Protein AF-A0A453QMY5-F1 (afdb_monomer_lite)

Sequence (105 aa):
MPFRVLLHRDGASMFLLLNGGDVLAGRSLSLVCMGPRPTGNAEVKYKMEVKKRNDPGALVLWSSGAAPFVRRLKDFQARGFLFVPSSYWDSSDSVSVTVHLTDGW

pLDDT: mean 88.46, std 9.14, range [44.66, 97.38]

Foldseek 3Di:
DDWDWDQDPVNWWIKIFDWAPPDPQFTWTAIATADDDDDDPDFWKKKKWKAQPPDPPDDIFIDIDTHYHDNDPVVDDDPDTGTGGNVSQDPVRDIDMDMDTDPDD

Structure (mmCIF, N/CA/C/O backbone):
data_AF-A0A453QMY5-F1
#
_entry.id   AF-A0A453QMY5-F1
#
loop_
_atom_site.group_PDB
_atom_site.id
_atom_site.type_symbol
_atom_site.label_atom_id
_atom_site.label_alt_id
_atom_site.label_comp_id
_atom_site.label_asym_id
_atom_site.label_entity_id
_atom_site.label_seq_id
_atom_site.pdbx_PDB_ins_code
_atom_site.Cartn_x
_atom_site.Cartn_y
_atom_site.Cartn_z
_atom_site.occupancy
_atom_site.B_iso_or_equiv
_atom_site.auth_seq_id
_atom_site.auth_comp_id
_atom_site.auth_asym_id
_atom_site.auth_atom_id
_atom_site.pdbx_PDB_model_num
ATOM 1 N N . MET A 1 1 ? -0.892 -13.614 1.309 1.00 73.69 1 MET A N 1
ATOM 2 C CA . MET A 1 1 ? -0.682 -12.163 1.136 1.00 73.69 1 MET A CA 1
ATOM 3 C C . MET A 1 1 ? 0.448 -11.719 2.053 1.00 73.69 1 MET A C 1
ATOM 5 O O . MET A 1 1 ? 0.234 -11.712 3.262 1.00 73.69 1 MET A O 1
ATOM 9 N N . PRO A 1 2 ? 1.647 -11.420 1.528 1.00 89.31 2 PRO A N 1
ATOM 10 C CA . PRO A 1 2 ? 2.670 -10.734 2.310 1.00 89.31 2 PRO A CA 1
ATOM 11 C C . PRO A 1 2 ? 2.162 -9.360 2.766 1.00 89.31 2 PRO A C 1
ATOM 13 O O . PRO A 1 2 ? 1.406 -8.693 2.058 1.00 89.31 2 PRO A O 1
ATOM 16 N N . PHE A 1 3 ? 2.576 -8.937 3.955 1.00 93.12 3 PHE A N 1
ATOM 17 C CA . PHE A 1 3 ? 2.255 -7.619 4.488 1.00 93.12 3 PHE A CA 1
ATOM 18 C C . PHE A 1 3 ? 3.442 -7.047 5.262 1.00 93.12 3 PHE A C 1
ATOM 20 O O . PHE A 1 3 ? 4.311 -7.783 5.731 1.00 93.12 3 PHE A O 1
ATOM 27 N N . ARG A 1 4 ? 3.471 -5.722 5.404 1.00 95.06 4 ARG A N 1
ATOM 28 C CA . ARG A 1 4 ? 4.381 -5.014 6.309 1.00 95.06 4 ARG A CA 1
ATOM 29 C C . ARG A 1 4 ? 3.573 -4.308 7.386 1.00 95.06 4 ARG A C 1
ATOM 31 O O . ARG A 1 4 ? 2.544 -3.708 7.088 1.00 95.06 4 ARG A O 1
ATOM 38 N N . VAL A 1 5 ? 4.052 -4.378 8.622 1.00 94.38 5 VAL A N 1
ATOM 39 C CA . VAL A 1 5 ? 3.498 -3.606 9.736 1.00 94.38 5 VAL A CA 1
ATOM 40 C C . VAL A 1 5 ? 4.117 -2.214 9.702 1.00 94.38 5 VAL A C 1
ATOM 42 O O . VAL A 1 5 ? 5.339 -2.082 9.644 1.00 94.38 5 VAL A O 1
ATOM 45 N N . LEU A 1 6 ? 3.275 -1.187 9.729 1.00 94.19 6 LEU A N 1
ATOM 46 C CA . LEU A 1 6 ? 3.674 0.207 9.856 1.00 94.19 6 LEU A CA 1
ATOM 47 C C . LEU A 1 6 ? 3.196 0.705 11.218 1.00 94.19 6 LEU A C 1
ATOM 49 O O . LEU A 1 6 ? 1.993 0.732 11.486 1.00 94.19 6 LEU A O 1
ATOM 53 N N . LEU A 1 7 ? 4.143 1.081 12.073 1.00 91.81 7 LEU A N 1
ATOM 54 C CA . LEU A 1 7 ? 3.854 1.734 13.343 1.00 91.81 7 LEU A CA 1
ATOM 55 C C . LEU A 1 7 ? 3.925 3.246 13.136 1.00 91.81 7 LEU A C 1
ATOM 57 O O . LEU A 1 7 ? 4.935 3.766 12.655 1.00 91.81 7 LEU A O 1
ATOM 61 N N . HIS A 1 8 ? 2.845 3.945 13.465 1.00 88.12 8 HIS A N 1
ATOM 62 C CA . HIS A 1 8 ? 2.806 5.396 13.394 1.00 88.12 8 HIS A CA 1
ATOM 63 C C . HIS A 1 8 ? 3.617 6.028 14.534 1.00 88.12 8 HIS A C 1
ATOM 65 O O . HIS A 1 8 ? 3.901 5.403 15.556 1.00 88.12 8 HIS A O 1
ATOM 71 N N . ARG A 1 9 ? 3.994 7.300 14.363 1.00 85.81 9 ARG A N 1
ATOM 72 C CA . ARG A 1 9 ? 4.828 8.035 15.326 1.00 85.81 9 ARG A CA 1
ATOM 73 C C . ARG A 1 9 ? 4.151 8.266 16.677 1.00 85.81 9 ARG A C 1
ATOM 75 O O . ARG A 1 9 ? 4.849 8.535 17.645 1.00 85.81 9 ARG A O 1
ATOM 82 N N . ASP A 1 10 ? 2.828 8.149 16.742 1.00 84.81 10 ASP A N 1
ATOM 83 C CA . ASP A 1 10 ? 2.075 8.198 18.001 1.00 84.81 10 ASP A CA 1
ATOM 84 C C . ASP A 1 10 ? 2.308 6.968 18.903 1.00 84.81 10 ASP A C 1
ATOM 86 O O . ASP A 1 10 ? 1.858 6.957 20.046 1.00 84.81 10 ASP A O 1
ATOM 90 N N . GLY A 1 11 ? 2.992 5.929 18.405 1.00 81.31 11 GLY A N 1
ATOM 91 C CA . GLY A 1 11 ? 3.300 4.704 19.144 1.00 81.31 11 GLY A CA 1
ATOM 92 C C . GLY A 1 11 ? 2.100 3.789 19.403 1.00 81.31 11 GLY A C 1
ATOM 93 O O . GLY A 1 11 ? 2.270 2.729 20.000 1.00 81.31 11 GLY A O 1
ATOM 94 N N . ALA A 1 12 ? 0.905 4.162 18.943 1.00 83.44 12 ALA A N 1
ATOM 95 C CA . ALA A 1 12 ? -0.338 3.436 19.187 1.00 83.44 12 ALA A CA 1
ATOM 96 C C . ALA A 1 12 ? -1.003 2.976 17.887 1.00 83.44 12 ALA A C 1
ATOM 98 O O . ALA A 1 12 ? -1.618 1.906 17.852 1.00 83.44 12 ALA A O 1
ATOM 99 N N . SER A 1 13 ? -0.884 3.769 16.819 1.00 88.12 13 SER A N 1
ATOM 100 C CA . SER A 1 13 ? -1.549 3.493 15.558 1.00 88.12 13 SER A CA 1
ATOM 101 C C . SER A 1 13 ? -0.752 2.501 14.723 1.00 88.12 13 SER A C 1
ATOM 103 O O . SER A 1 13 ? 0.396 2.739 14.342 1.00 88.12 13 SER A O 1
ATOM 105 N N . MET A 1 14 ? -1.380 1.368 14.430 1.00 92.31 14 MET A N 1
ATOM 106 C CA . MET A 1 14 ? -0.797 0.257 13.695 1.00 92.31 14 MET A CA 1
ATOM 107 C C . MET A 1 14 ? -1.555 0.043 12.392 1.00 92.31 14 MET A C 1
ATOM 109 O O . MET A 1 14 ? -2.762 -0.211 12.388 1.00 92.31 14 MET A O 1
ATOM 113 N N . PHE A 1 15 ? -0.814 0.062 11.291 1.00 93.62 15 PHE A N 1
ATOM 114 C CA . PHE A 1 15 ? -1.335 -0.186 9.955 1.00 93.62 15 PHE A CA 1
ATOM 115 C C . PHE A 1 15 ? -0.658 -1.399 9.337 1.00 93.62 15 PHE A C 1
ATOM 117 O O . PHE A 1 15 ? 0.508 -1.685 9.613 1.00 93.62 15 PHE A O 1
ATOM 124 N N . LEU A 1 16 ? -1.376 -2.100 8.466 1.00 95.06 16 LEU A N 1
ATOM 125 C CA . LEU A 1 16 ? -0.796 -3.144 7.630 1.00 95.06 16 LEU A CA 1
ATOM 126 C C . LEU A 1 16 ? -0.811 -2.672 6.185 1.00 95.06 16 LEU A C 1
ATOM 128 O O . LEU A 1 16 ? -1.871 -2.393 5.626 1.00 95.06 16 LEU A O 1
ATOM 132 N N . LEU A 1 17 ? 0.377 -2.603 5.592 1.00 96.19 17 LEU A N 1
ATOM 133 C CA . LEU A 1 17 ? 0.549 -2.463 4.157 1.00 96.19 17 LEU A CA 1
ATOM 134 C C . LEU A 1 17 ? 0.487 -3.857 3.546 1.00 96.19 17 LEU A C 1
ATOM 136 O O . LEU A 1 17 ? 1.400 -4.667 3.718 1.00 96.19 17 LEU A O 1
ATOM 140 N N . LEU A 1 18 ? -0.606 -4.129 2.857 1.00 95.19 18 LEU A N 1
ATOM 141 C CA . LEU A 1 18 ? -0.889 -5.399 2.220 1.00 95.19 18 LEU A CA 1
ATOM 142 C C . LEU A 1 18 ? -0.325 -5.387 0.800 1.00 95.19 18 LEU A C 1
ATOM 144 O O . LEU A 1 18 ? -0.536 -4.422 0.068 1.00 95.19 18 LEU A O 1
ATOM 148 N N . ASN A 1 19 ? 0.381 -6.452 0.423 1.00 94.62 19 ASN A N 1
ATOM 149 C CA . ASN A 1 19 ? 0.937 -6.635 -0.913 1.00 94.62 19 ASN A CA 1
ATOM 150 C C . ASN A 1 19 ? 0.297 -7.871 -1.562 1.00 94.62 19 ASN A C 1
ATOM 152 O O . ASN A 1 19 ? 0.665 -9.009 -1.257 1.00 94.62 19 ASN A O 1
ATOM 156 N N . GLY A 1 20 ? -0.717 -7.648 -2.394 1.00 91.81 20 GLY A N 1
ATOM 157 C CA . GLY A 1 20 ? -1.421 -8.689 -3.135 1.00 91.81 20 GLY A CA 1
ATOM 158 C C . GLY A 1 20 ? -0.782 -8.957 -4.499 1.00 91.81 20 GLY A C 1
ATOM 159 O O . GLY A 1 20 ? -0.242 -8.063 -5.146 1.00 91.81 20 GLY A O 1
ATOM 160 N N . GLY A 1 21 ? -0.827 -10.219 -4.925 1.00 87.12 21 GLY A N 1
ATOM 161 C CA . GLY A 1 21 ? -0.335 -10.688 -6.229 1.00 87.12 21 GLY A CA 1
ATOM 162 C C . GLY A 1 21 ? -1.460 -11.204 -7.126 1.00 87.12 21 GLY A C 1
ATOM 163 O O . GLY A 1 21 ? -1.237 -12.073 -7.957 1.00 87.12 21 GLY A O 1
ATOM 164 N N . ASP A 1 22 ? -2.681 -10.733 -6.892 1.00 83.81 22 ASP A N 1
ATOM 165 C CA . ASP A 1 22 ? -3.922 -11.151 -7.547 1.00 83.81 22 ASP A CA 1
ATOM 166 C C . ASP A 1 22 ? -4.217 -10.390 -8.852 1.00 83.81 22 ASP A C 1
ATOM 168 O O . ASP A 1 22 ? -5.212 -10.657 -9.522 1.00 83.81 22 ASP A O 1
ATOM 172 N N . VAL A 1 23 ? -3.340 -9.461 -9.235 1.00 88.62 23 VAL A N 1
ATOM 173 C CA . VAL A 1 23 ? -3.457 -8.641 -10.445 1.00 88.62 23 VAL A CA 1
ATOM 174 C C . VAL A 1 23 ? -2.409 -9.042 -11.480 1.00 88.62 23 VAL A C 1
ATOM 176 O O . VAL A 1 23 ? -1.242 -9.270 -11.158 1.00 88.62 23 VAL A O 1
ATOM 179 N N . LEU A 1 24 ? -2.815 -9.116 -12.749 1.00 91.69 24 LEU A N 1
ATOM 180 C CA . LEU A 1 24 ? -1.901 -9.421 -13.851 1.00 91.69 24 LEU A CA 1
ATOM 181 C C . LEU A 1 24 ? -0.851 -8.306 -14.007 1.00 91.69 24 LEU A C 1
ATOM 183 O O . LEU A 1 24 ? -1.179 -7.123 -13.943 1.00 91.69 24 LEU A O 1
ATOM 187 N N . ALA A 1 25 ? 0.406 -8.693 -14.252 1.00 92.50 25 ALA A N 1
ATOM 188 C CA . ALA A 1 25 ? 1.526 -7.789 -14.556 1.00 92.50 25 ALA A CA 1
ATOM 189 C C . ALA A 1 25 ? 1.843 -6.723 -13.483 1.00 92.50 25 ALA A C 1
ATOM 191 O O . ALA A 1 25 ? 2.350 -5.638 -13.790 1.00 92.50 25 ALA A O 1
ATOM 192 N N . GLY A 1 26 ? 1.571 -7.018 -12.213 1.00 94.81 26 GLY A N 1
ATOM 193 C CA . GLY A 1 26 ? 1.913 -6.118 -11.122 1.00 94.81 26 GLY A CA 1
ATOM 194 C C . GLY A 1 26 ? 1.521 -6.665 -9.764 1.00 94.81 26 GLY A C 1
ATOM 195 O O . GLY A 1 26 ? 1.430 -7.875 -9.563 1.00 94.81 26 GLY A O 1
ATOM 196 N N . ARG A 1 27 ? 1.312 -5.746 -8.824 1.00 95.00 27 ARG A N 1
ATOM 197 C CA . ARG A 1 27 ? 0.848 -6.041 -7.467 1.00 95.00 27 ARG A CA 1
ATOM 198 C C . ARG A 1 27 ? -0.174 -5.019 -7.009 1.00 95.00 27 ARG A C 1
ATOM 200 O O . ARG A 1 27 ? -0.146 -3.866 -7.440 1.00 95.00 27 ARG A O 1
ATOM 207 N N . SER A 1 28 ? -1.058 -5.442 -6.120 1.00 95.06 28 SER A N 1
ATOM 208 C CA . SER A 1 28 ? -2.024 -4.582 -5.451 1.00 95.06 28 SER A CA 1
ATOM 209 C C . SER A 1 28 ? -1.454 -4.152 -4.096 1.00 95.06 28 SER A C 1
ATOM 211 O O . SER A 1 28 ? -1.085 -4.983 -3.267 1.00 95.06 28 SER A O 1
ATOM 213 N N . LEU A 1 29 ? -1.356 -2.843 -3.853 1.00 96.38 29 LEU A N 1
ATOM 214 C CA . LEU A 1 29 ? -1.026 -2.304 -2.533 1.00 96.38 29 LEU A CA 1
ATOM 215 C C . LEU A 1 29 ? -2.269 -1.709 -1.882 1.00 96.38 29 LEU A C 1
ATOM 217 O O . LEU A 1 29 ? -2.913 -0.822 -2.440 1.00 96.38 29 LEU A O 1
ATOM 221 N N . SER A 1 30 ? -2.596 -2.175 -0.681 1.00 94.94 30 SER A N 1
ATOM 222 C CA . SER A 1 30 ? -3.706 -1.639 0.113 1.00 94.94 30 SER A CA 1
ATOM 223 C C . SER A 1 30 ? -3.286 -1.429 1.563 1.00 94.94 30 SER A C 1
ATOM 225 O O . SER A 1 30 ? -2.348 -2.062 2.050 1.00 94.94 30 SER A O 1
ATOM 227 N N . LEU A 1 31 ? -3.943 -0.491 2.242 1.00 94.44 31 LEU A N 1
ATOM 228 C CA . LEU A 1 31 ? -3.640 -0.130 3.622 1.00 94.44 31 LEU A CA 1
ATOM 229 C C . LEU A 1 31 ? -4.855 -0.407 4.499 1.00 94.44 31 LEU A C 1
ATOM 231 O O . LEU A 1 31 ? -5.967 -0.013 4.157 1.00 94.44 31 LEU A O 1
ATOM 235 N N . VAL A 1 32 ? -4.636 -1.041 5.645 1.00 93.06 32 VAL A N 1
ATOM 236 C CA . VAL A 1 32 ? -5.670 -1.241 6.667 1.00 93.06 32 VAL A CA 1
ATOM 237 C C . VAL A 1 32 ? -5.172 -0.774 8.026 1.00 93.06 32 VAL A C 1
ATOM 239 O O . VAL A 1 32 ? -3.978 -0.857 8.314 1.00 93.06 32 VAL A O 1
ATOM 242 N N . CYS A 1 33 ? -6.085 -0.301 8.867 1.00 91.94 33 CYS A N 1
ATOM 243 C CA . CYS A 1 33 ? -5.815 0.048 10.257 1.00 91.94 33 CYS A CA 1
ATOM 244 C C . 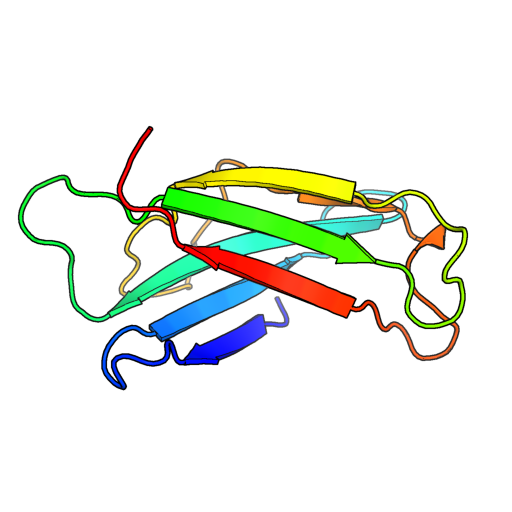CYS A 1 33 ? -6.147 -1.150 11.160 1.00 91.94 33 CYS A C 1
ATOM 246 O O . CYS A 1 33 ? -7.200 -1.765 11.016 1.00 91.94 33 CYS A O 1
ATOM 248 N N . MET A 1 34 ? -5.263 -1.485 12.097 1.00 90.12 34 MET A N 1
ATOM 249 C CA . MET A 1 34 ? -5.471 -2.548 13.094 1.00 90.12 34 MET A CA 1
ATOM 250 C C . MET A 1 34 ? -5.647 -2.004 14.516 1.00 90.12 34 MET A C 1
ATOM 252 O O . MET A 1 34 ? -6.116 -2.723 15.398 1.00 90.12 34 MET A O 1
ATOM 256 N N . GLY A 1 35 ? -5.287 -0.746 14.762 1.00 86.44 35 GLY A N 1
ATOM 257 C CA . GLY A 1 35 ? -5.395 -0.124 16.077 1.00 86.44 35 GLY A CA 1
ATOM 258 C C . GLY A 1 35 ? -4.849 1.304 16.078 1.00 86.44 35 GLY A C 1
ATOM 259 O O . GLY A 1 35 ? -4.070 1.607 15.180 1.00 86.44 35 GLY A O 1
ATOM 260 N N . PRO A 1 36 ? -5.245 2.151 17.049 1.00 79.31 36 PRO A N 1
ATOM 261 C CA . PRO A 1 36 ? -6.398 1.947 17.923 1.00 79.31 36 PRO A CA 1
ATOM 262 C C . PRO A 1 36 ? -7.701 1.981 17.109 1.00 79.31 36 PRO A C 1
ATOM 264 O O . PRO A 1 36 ? -7.740 2.476 15.984 1.00 79.31 36 PRO A O 1
ATOM 267 N N . ARG A 1 37 ? -8.779 1.397 17.646 1.00 76.56 37 ARG A N 1
ATOM 268 C CA . ARG A 1 37 ? -10.078 1.441 16.964 1.00 76.56 37 ARG A CA 1
ATOM 269 C C . ARG A 1 37 ? -10.491 2.911 16.814 1.00 76.56 37 ARG A C 1
ATOM 271 O O . ARG A 1 37 ? -10.581 3.579 17.843 1.00 76.56 37 ARG A O 1
ATOM 278 N N . PRO A 1 38 ? -10.768 3.399 15.595 1.00 70.69 38 PRO A N 1
ATOM 279 C CA . PRO A 1 38 ? -11.239 4.761 15.422 1.00 70.69 38 PRO A CA 1
ATOM 280 C C . PRO A 1 38 ? -12.534 4.996 16.200 1.00 70.69 38 PRO A C 1
ATOM 282 O O . PRO A 1 38 ? -13.388 4.106 16.297 1.00 70.69 38 PRO A O 1
ATOM 285 N N . THR A 1 39 ? -12.684 6.189 16.766 1.00 74.25 39 THR A N 1
ATOM 286 C CA . THR A 1 39 ? -13.901 6.581 17.478 1.00 74.25 39 THR A CA 1
ATOM 287 C C . THR A 1 39 ? -15.020 6.843 16.463 1.00 74.25 39 THR A C 1
ATOM 289 O O . THR A 1 39 ? -14.862 7.650 15.549 1.00 74.25 39 THR A O 1
ATOM 292 N N . GLY A 1 40 ? -16.164 6.168 16.607 1.00 67.69 40 GLY A N 1
ATOM 293 C CA . GLY A 1 40 ? -17.295 6.307 15.679 1.00 67.69 40 GLY A CA 1
ATOM 294 C C . GLY A 1 40 ? -17.024 5.712 14.288 1.00 67.69 40 GLY A C 1
ATOM 295 O O . GLY A 1 40 ? -16.435 4.640 14.176 1.00 67.69 40 GLY A O 1
ATOM 296 N N . ASN A 1 41 ? -17.466 6.410 13.236 1.00 61.53 41 ASN A N 1
ATOM 297 C CA . ASN A 1 41 ? -17.254 6.034 11.827 1.00 61.53 41 ASN A CA 1
ATOM 298 C C . ASN A 1 41 ? -16.002 6.693 11.221 1.00 61.53 41 ASN A C 1
ATOM 300 O O . ASN A 1 41 ? -15.898 6.812 10.002 1.00 61.53 41 ASN A O 1
ATOM 304 N N . ALA A 1 42 ? -15.082 7.193 12.050 1.00 68.88 42 ALA A N 1
ATOM 305 C CA . ALA A 1 42 ? -13.874 7.834 11.555 1.00 68.88 42 ALA A CA 1
ATOM 306 C C . ALA A 1 42 ? -13.002 6.802 10.824 1.00 68.88 42 ALA A C 1
ATOM 308 O O . ALA A 1 42 ? -12.578 5.809 11.409 1.00 68.88 42 ALA A O 1
ATOM 309 N N . GLU A 1 43 ? -12.727 7.024 9.544 1.00 77.25 43 GLU A N 1
ATOM 310 C CA . GLU A 1 43 ? -11.727 6.249 8.814 1.00 77.25 43 GLU A CA 1
ATOM 311 C C . GLU A 1 43 ? -10.431 7.053 8.744 1.00 77.25 43 GLU A C 1
ATOM 313 O O . GLU A 1 43 ? -10.449 8.267 8.524 1.00 77.25 43 GLU A O 1
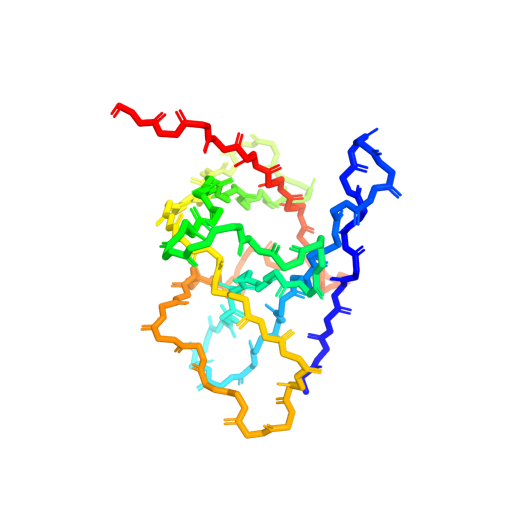ATOM 318 N N . VAL A 1 44 ? -9.293 6.380 8.927 1.00 87.38 44 VAL A N 1
ATOM 319 C CA . VAL A 1 44 ? -7.994 7.049 8.831 1.00 87.38 44 VAL A CA 1
ATOM 320 C C . VAL A 1 44 ? -7.700 7.306 7.361 1.00 87.38 44 VAL A C 1
ATOM 322 O O . VAL A 1 44 ? -7.472 6.365 6.598 1.00 87.38 44 VAL A O 1
ATOM 325 N N . LYS A 1 45 ? -7.704 8.572 6.950 1.00 91.38 45 LYS A N 1
ATOM 326 C CA . LYS A 1 45 ? -7.360 8.943 5.579 1.00 91.38 45 LYS A CA 1
ATOM 327 C C . LYS A 1 45 ? -5.852 8.872 5.376 1.00 91.38 45 LYS A C 1
ATOM 329 O O . LYS A 1 45 ? -5.065 9.143 6.284 1.00 91.38 45 LYS A O 1
ATOM 334 N N . TYR A 1 46 ? -5.454 8.490 4.171 1.00 92.81 46 TYR A N 1
ATOM 335 C CA . TYR A 1 46 ? -4.054 8.395 3.803 1.00 92.81 46 TYR A CA 1
ATOM 336 C C . TYR A 1 46 ? -3.807 8.823 2.358 1.00 92.81 46 TYR A C 1
ATOM 338 O O . TYR A 1 46 ? -4.678 8.725 1.491 1.00 92.81 46 TYR A O 1
ATOM 346 N N . LYS A 1 47 ? -2.565 9.229 2.096 1.00 95.81 47 LYS A N 1
ATOM 347 C CA . LYS A 1 47 ? -1.942 9.266 0.773 1.00 95.81 47 LYS A CA 1
ATOM 348 C C . LYS A 1 47 ? -0.803 8.250 0.755 1.00 95.81 47 LYS A C 1
ATOM 350 O O . LYS A 1 47 ? 0.045 8.254 1.643 1.00 95.81 47 LYS A O 1
ATOM 355 N N . MET A 1 48 ? -0.788 7.375 -0.240 1.00 96.69 48 MET A N 1
ATOM 356 C CA . MET A 1 48 ? 0.273 6.399 -0.476 1.00 96.69 48 MET A CA 1
ATOM 357 C C . MET A 1 48 ? 1.059 6.814 -1.711 1.00 96.69 48 MET A C 1
ATOM 359 O O . MET A 1 48 ? 0.464 7.092 -2.748 1.00 96.69 48 MET A O 1
ATOM 363 N N . GLU A 1 49 ? 2.382 6.821 -1.600 1.00 97.38 49 GLU A N 1
ATOM 364 C CA . GLU A 1 49 ? 3.311 7.054 -2.701 1.00 97.38 49 GLU A CA 1
ATOM 365 C C . GLU A 1 49 ? 4.220 5.840 -2.874 1.00 97.38 49 GLU A C 1
ATOM 367 O O . GLU A 1 49 ? 4.749 5.305 -1.898 1.00 97.38 49 GLU A O 1
ATOM 372 N N . VAL A 1 50 ? 4.423 5.421 -4.120 1.00 97.25 50 VAL A N 1
ATOM 373 C CA . VAL A 1 50 ? 5.310 4.319 -4.487 1.00 97.25 50 VAL A CA 1
ATOM 374 C C . VAL A 1 50 ? 6.352 4.834 -5.464 1.00 97.25 50 VAL A C 1
ATOM 376 O O . VAL A 1 50 ? 6.032 5.395 -6.514 1.00 97.25 50 VAL A O 1
ATOM 379 N N . LYS A 1 51 ? 7.615 4.619 -5.106 1.00 95.75 51 LYS A N 1
ATOM 380 C CA . LYS A 1 51 ? 8.782 4.990 -5.900 1.00 95.75 51 LYS A CA 1
ATOM 381 C C . LYS A 1 51 ? 9.585 3.748 -6.241 1.00 95.75 51 LYS A C 1
ATOM 383 O O . LYS A 1 51 ? 9.772 2.858 -5.404 1.00 95.75 51 LYS A O 1
ATOM 388 N N . LYS A 1 52 ? 10.107 3.720 -7.463 1.00 94.38 52 LYS A N 1
ATOM 389 C CA . LYS A 1 52 ? 11.119 2.746 -7.858 1.00 94.38 52 LYS A CA 1
ATOM 390 C C . LYS A 1 52 ? 12.402 3.044 -7.084 1.00 94.38 52 LYS A C 1
ATOM 392 O O . LYS A 1 52 ? 12.866 4.180 -7.065 1.00 94.38 52 LYS A O 1
ATOM 397 N N . ARG A 1 53 ? 12.957 2.042 -6.398 1.00 88.44 53 ARG A N 1
ATOM 398 C CA . ARG A 1 53 ? 14.074 2.251 -5.459 1.00 88.44 53 ARG A CA 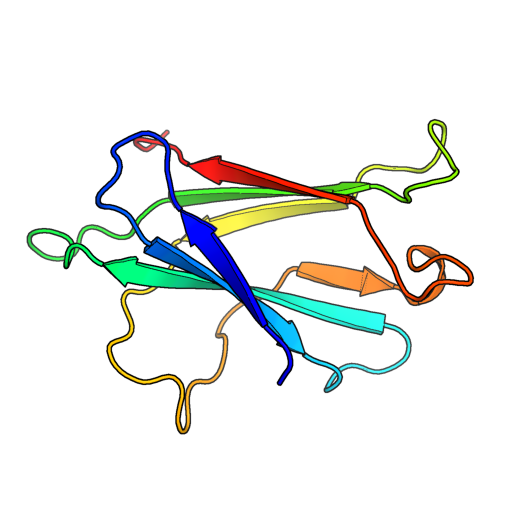1
ATOM 399 C C . ARG A 1 53 ? 15.343 2.761 -6.151 1.00 88.44 53 ARG A C 1
ATOM 401 O O . ARG A 1 53 ? 15.993 3.658 -5.630 1.00 88.44 53 ARG A O 1
ATOM 408 N N . ASN A 1 54 ? 15.664 2.204 -7.317 1.00 86.38 54 ASN A N 1
ATOM 409 C CA . ASN A 1 54 ? 16.926 2.452 -8.025 1.00 86.38 54 ASN A CA 1
ATOM 410 C C . ASN A 1 54 ? 16.763 3.395 -9.226 1.00 86.38 54 ASN A C 1
ATOM 412 O O . ASN A 1 54 ? 17.579 3.368 -10.140 1.00 86.38 54 ASN A O 1
ATOM 416 N N . ASP A 1 55 ? 15.690 4.185 -9.255 1.00 86.62 55 ASP A N 1
ATOM 417 C CA . ASP A 1 55 ? 15.422 5.122 -10.344 1.00 86.62 55 ASP A CA 1
ATOM 418 C C . ASP A 1 55 ? 14.751 6.393 -9.799 1.00 86.62 55 ASP A C 1
ATOM 420 O O . ASP A 1 55 ? 13.522 6.464 -9.713 1.00 86.62 55 ASP A O 1
ATOM 424 N N . PRO A 1 56 ? 15.545 7.402 -9.395 1.00 81.38 56 PRO A N 1
ATOM 425 C CA . PRO A 1 56 ? 15.023 8.676 -8.905 1.00 81.38 56 PRO A CA 1
ATOM 426 C C . PRO A 1 56 ? 14.235 9.470 -9.957 1.00 81.38 56 PRO A C 1
ATOM 428 O O . PRO A 1 56 ? 13.477 10.362 -9.582 1.00 81.38 56 PRO A O 1
ATOM 431 N N . GLY A 1 57 ? 14.431 9.179 -11.250 1.00 88.62 57 GLY A N 1
ATOM 432 C CA . GLY A 1 57 ? 13.733 9.830 -12.361 1.00 88.62 57 GLY A CA 1
ATOM 433 C C . GLY A 1 57 ? 12.410 9.157 -12.730 1.00 88.62 57 GLY A C 1
ATOM 434 O O . GLY A 1 57 ? 11.630 9.727 -13.494 1.00 88.62 57 GLY A O 1
ATOM 435 N N . ALA A 1 58 ? 12.133 7.967 -12.187 1.00 89.81 58 ALA A N 1
ATOM 436 C CA . ALA A 1 58 ? 10.871 7.280 -12.406 1.00 89.81 58 ALA A CA 1
ATOM 437 C C . ALA A 1 58 ? 9.691 8.094 -11.864 1.00 89.81 58 ALA A C 1
ATOM 439 O O . ALA A 1 58 ? 9.758 8.723 -10.804 1.00 89.81 58 ALA A O 1
ATOM 440 N N . LEU A 1 59 ? 8.562 8.013 -12.570 1.00 94.00 59 LEU A N 1
ATOM 441 C CA . LEU A 1 59 ? 7.309 8.608 -12.118 1.00 94.00 59 LEU A CA 1
ATOM 442 C C . LEU A 1 59 ? 6.921 8.058 -10.739 1.00 94.00 59 LEU A C 1
ATOM 444 O O . LEU A 1 59 ? 7.085 6.872 -10.450 1.00 94.00 59 LEU A O 1
ATOM 448 N N . VAL A 1 60 ? 6.364 8.910 -9.885 1.00 96.19 60 VAL A N 1
ATOM 449 C CA . VAL A 1 60 ? 5.832 8.487 -8.586 1.00 96.19 60 VAL A CA 1
ATOM 450 C C . VAL A 1 60 ? 4.389 8.044 -8.780 1.00 96.19 60 VAL A C 1
ATOM 452 O O . VAL A 1 60 ? 3.552 8.834 -9.216 1.00 96.19 60 VAL A O 1
ATOM 455 N N . LEU A 1 61 ? 4.085 6.792 -8.438 1.00 97.38 61 LEU A N 1
ATOM 456 C CA . LEU A 1 61 ? 2.697 6.342 -8.368 1.00 97.38 61 LEU A CA 1
ATOM 457 C C . LEU A 1 61 ? 2.119 6.792 -7.041 1.00 97.38 61 LEU A C 1
ATOM 459 O O . LEU A 1 61 ? 2.781 6.684 -6.008 1.00 97.38 61 LEU A O 1
ATOM 463 N N . TRP A 1 62 ? 0.882 7.264 -7.049 1.00 96.19 62 TRP A N 1
ATOM 464 C CA . TRP A 1 62 ? 0.223 7.637 -5.814 1.00 96.19 62 TRP A CA 1
ATOM 465 C C . TRP A 1 62 ? -1.270 7.360 -5.866 1.00 96.19 62 TRP A C 1
ATOM 467 O O . TRP A 1 62 ? -1.880 7.288 -6.930 1.00 96.19 62 TRP A O 1
ATOM 477 N N . SER A 1 63 ? -1.846 7.187 -4.686 1.00 95.25 63 SER A N 1
ATOM 478 C CA . SER A 1 63 ? -3.286 7.114 -4.484 1.00 95.25 63 SER A CA 1
ATOM 479 C C . SER A 1 63 ? -3.615 7.649 -3.098 1.00 95.25 63 SER A C 1
ATOM 481 O O . SER A 1 63 ? -2.770 7.636 -2.199 1.00 95.25 63 SER A O 1
ATOM 483 N N . SER A 1 64 ? -4.833 8.138 -2.920 1.00 93.56 64 SER A N 1
ATOM 484 C CA . SER A 1 64 ? -5.380 8.478 -1.615 1.00 93.56 64 SER A CA 1
ATOM 485 C C . SER A 1 64 ? -6.591 7.610 -1.321 1.00 93.56 64 SER A C 1
ATOM 487 O O . SER A 1 64 ? -7.259 7.096 -2.218 1.00 93.56 64 SER A O 1
ATOM 489 N N . GLY A 1 65 ? -6.861 7.415 -0.041 1.00 92.06 65 GLY A N 1
ATOM 490 C CA . GLY A 1 65 ? -7.976 6.594 0.383 1.00 92.06 65 GLY A CA 1
ATOM 491 C C . GLY A 1 65 ? -8.189 6.659 1.877 1.00 92.06 65 GLY A C 1
ATOM 492 O O . GLY A 1 65 ? -7.585 7.463 2.588 1.00 92.06 65 GLY A O 1
ATOM 493 N N . ALA A 1 66 ? -9.065 5.786 2.338 1.00 90.94 66 ALA A N 1
ATOM 494 C CA . ALA A 1 66 ? -9.351 5.583 3.738 1.00 90.94 66 ALA A CA 1
ATOM 495 C C . ALA A 1 66 ? -8.914 4.169 4.126 1.00 90.94 66 ALA A C 1
ATOM 497 O O . ALA A 1 66 ? -9.204 3.208 3.414 1.00 90.94 66 ALA A O 1
ATOM 498 N N . ALA A 1 67 ? -8.167 4.046 5.220 1.00 91.31 67 ALA A N 1
ATOM 499 C CA . ALA A 1 67 ? -7.713 2.770 5.743 1.00 91.31 67 ALA A CA 1
ATOM 500 C C . ALA A 1 67 ? -8.828 2.179 6.619 1.00 91.31 67 ALA A C 1
ATOM 502 O O . ALA A 1 67 ? -9.055 2.682 7.727 1.00 91.31 67 ALA A O 1
ATOM 503 N N . PRO A 1 68 ? -9.528 1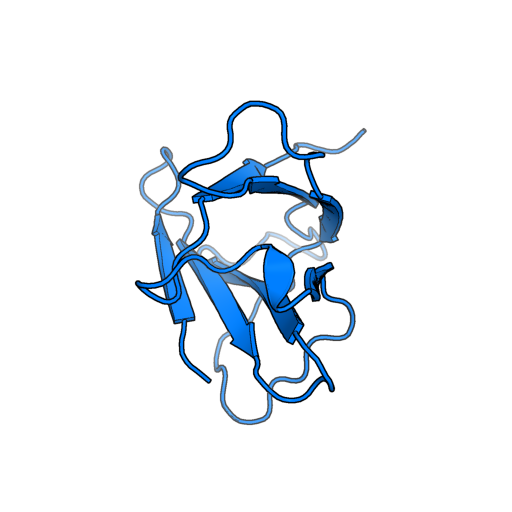.122 6.167 1.00 90.88 68 PRO A N 1
ATOM 504 C CA . PRO A 1 68 ? -10.574 0.514 6.969 1.00 90.88 68 PRO A CA 1
ATOM 505 C C . PRO A 1 68 ? -9.968 -0.110 8.225 1.00 90.88 68 PRO A C 1
ATOM 507 O O . PRO A 1 68 ? -8.875 -0.686 8.194 1.00 90.88 68 PRO A O 1
ATOM 510 N N . PHE A 1 69 ? -10.699 -0.021 9.334 1.00 90.00 69 PHE A N 1
ATOM 511 C CA . PHE A 1 69 ? -10.330 -0.716 10.559 1.00 90.00 69 PHE A CA 1
ATOM 512 C C . PHE A 1 69 ? -10.687 -2.202 10.454 1.00 90.00 69 PHE A C 1
ATOM 514 O O . PHE A 1 69 ? -11.853 -2.560 10.271 1.00 90.00 69 PHE A O 1
ATOM 521 N N . VAL A 1 70 ? -9.697 -3.075 10.621 1.00 89.44 70 VAL A N 1
ATOM 522 C CA . VAL A 1 70 ? -9.864 -4.530 10.571 1.00 89.44 70 VAL A CA 1
ATOM 523 C C . VAL A 1 70 ? -9.309 -5.171 11.837 1.00 89.44 70 VAL A C 1
ATOM 525 O O . VAL A 1 70 ? -8.221 -4.848 12.299 1.00 89.44 70 VAL A O 1
ATOM 528 N N . ARG A 1 71 ? -10.059 -6.119 12.411 1.00 87.38 71 ARG A N 1
ATOM 529 C CA . ARG A 1 71 ? -9.584 -6.934 13.549 1.00 87.38 71 ARG A CA 1
ATOM 530 C C . ARG A 1 71 ? -8.884 -8.214 13.109 1.00 87.38 71 ARG A C 1
ATOM 532 O O . ARG A 1 71 ? -8.145 -8.816 13.881 1.00 87.38 71 ARG A O 1
ATOM 539 N N . ARG A 1 72 ? -9.209 -8.692 11.909 1.00 87.75 72 ARG A N 1
ATOM 540 C CA . ARG A 1 72 ? -8.725 -9.944 11.330 1.00 87.75 72 ARG A CA 1
ATOM 541 C C . ARG A 1 72 ? -8.562 -9.734 9.832 1.00 87.75 72 ARG A C 1
ATOM 543 O O . ARG A 1 72 ? -9.440 -9.154 9.205 1.00 87.75 72 ARG A O 1
ATOM 550 N N . LEU A 1 73 ? -7.456 -10.229 9.284 1.00 87.25 73 LEU A N 1
ATOM 551 C CA . LEU A 1 73 ? -7.204 -10.227 7.840 1.00 87.25 73 LEU A CA 1
ATOM 552 C C . LEU A 1 73 ? -7.797 -11.440 7.120 1.00 87.25 73 LEU A C 1
ATOM 554 O O . LEU A 1 73 ? -7.861 -11.443 5.894 1.00 87.25 73 LEU A O 1
ATOM 558 N N . LYS A 1 74 ? -8.191 -12.484 7.861 1.00 85.56 74 LYS A N 1
ATOM 559 C CA . LYS A 1 74 ? -8.835 -13.656 7.267 1.00 85.56 74 LYS A CA 1
ATOM 560 C C . LYS A 1 74 ? -10.093 -13.186 6.532 1.00 85.56 74 LYS A C 1
ATOM 562 O O . LYS A 1 74 ? -10.906 -12.486 7.129 1.00 85.56 74 LYS A O 1
ATOM 567 N N . ASP A 1 75 ? -10.190 -13.536 5.253 1.00 82.62 75 ASP A N 1
ATOM 568 C CA . ASP A 1 75 ? -11.297 -13.185 4.355 1.00 82.62 75 ASP A CA 1
ATOM 569 C C . ASP A 1 75 ? -11.434 -11.676 4.051 1.00 82.62 75 ASP A C 1
ATOM 571 O O . ASP A 1 75 ? -12.419 -11.244 3.452 1.00 82.62 75 ASP A O 1
ATOM 575 N N . PHE A 1 76 ? -10.440 -10.855 4.417 1.00 85.00 76 PHE A N 1
ATOM 576 C CA . PHE A 1 76 ? -10.423 -9.444 4.040 1.00 85.00 76 PHE A CA 1
ATOM 577 C C . PHE A 1 76 ? -10.151 -9.295 2.541 1.00 85.00 76 PHE A C 1
ATOM 579 O O . PHE A 1 76 ? -9.133 -9.768 2.034 1.00 85.00 76 PHE A O 1
ATOM 586 N N . GLN A 1 77 ? -11.034 -8.573 1.854 1.00 84.06 77 GLN A N 1
ATOM 587 C CA . GLN A 1 77 ? -10.822 -8.131 0.482 1.00 84.06 77 GLN A CA 1
ATOM 588 C C . GLN A 1 77 ? -10.718 -6.611 0.444 1.00 84.06 77 GLN A C 1
ATOM 590 O O . GLN A 1 77 ? -11.616 -5.895 0.898 1.00 84.06 77 GLN A O 1
ATOM 595 N N . ALA A 1 78 ? -9.609 -6.118 -0.103 1.00 85.00 78 ALA A N 1
ATOM 596 C CA . ALA A 1 78 ? -9.416 -4.694 -0.304 1.00 85.00 78 ALA A CA 1
ATOM 597 C C . ALA A 1 78 ? -10.434 -4.183 -1.333 1.00 85.00 78 ALA A C 1
ATOM 599 O O . ALA A 1 78 ? -10.464 -4.648 -2.469 1.00 85.00 78 ALA A O 1
ATOM 600 N N . ARG A 1 79 ? -11.262 -3.208 -0.941 1.00 83.00 79 ARG A N 1
ATOM 601 C CA . ARG A 1 79 ? -12.228 -2.561 -1.850 1.00 83.00 79 ARG A CA 1
ATOM 602 C C . ARG A 1 79 ? -11.563 -1.616 -2.850 1.00 83.00 79 ARG A C 1
ATOM 604 O O . ARG A 1 79 ? -12.134 -1.324 -3.891 1.00 83.00 79 ARG A O 1
ATOM 611 N N . GLY A 1 80 ? -10.372 -1.134 -2.513 1.00 87.56 80 GLY A N 1
ATOM 612 C CA . GLY A 1 80 ? -9.540 -0.296 -3.359 1.00 87.56 80 GLY A CA 1
ATOM 613 C C . GLY A 1 80 ? -8.070 -0.568 -3.070 1.00 87.56 80 GLY A C 1
ATOM 614 O O . GLY A 1 80 ? -7.698 -0.904 -1.943 1.00 87.56 80 GLY A O 1
ATOM 615 N N . PHE A 1 81 ? -7.242 -0.447 -4.100 1.00 93.75 81 PHE A N 1
ATOM 616 C CA . PHE A 1 81 ? -5.802 -0.648 -4.013 1.00 93.75 81 PHE A CA 1
ATOM 617 C C . PHE A 1 81 ? -5.082 0.234 -5.032 1.00 93.75 81 PHE A C 1
ATOM 619 O O . PHE A 1 81 ? -5.638 0.604 -6.066 1.00 93.75 81 PHE A O 1
ATOM 626 N N . LEU A 1 82 ? -3.823 0.551 -4.745 1.00 96.25 82 LEU A N 1
ATOM 627 C CA . LEU A 1 82 ? -2.905 1.106 -5.727 1.00 96.25 82 LEU A CA 1
ATOM 628 C C . LEU A 1 82 ? -2.296 -0.049 -6.523 1.00 96.25 82 LEU A C 1
ATOM 630 O O . LEU A 1 82 ? -1.629 -0.915 -5.957 1.00 96.25 82 LEU A O 1
ATOM 634 N N . PHE A 1 83 ? -2.530 -0.069 -7.833 1.00 96.06 83 PHE A N 1
ATOM 635 C CA . PHE A 1 83 ? -1.836 -0.983 -8.733 1.00 96.06 83 PHE A CA 1
ATOM 636 C C . PHE A 1 83 ? -0.387 -0.524 -8.927 1.00 96.06 83 PHE A C 1
ATOM 638 O O . PHE A 1 83 ? -0.139 0.620 -9.307 1.00 96.06 83 PHE A O 1
ATOM 645 N N . VAL A 1 84 ? 0.565 -1.424 -8.684 1.00 96.25 84 VAL A N 1
ATOM 646 C CA . VAL A 1 84 ? 1.997 -1.190 -8.891 1.00 96.25 84 VAL A CA 1
ATOM 647 C C . VAL A 1 84 ? 2.492 -2.133 -9.993 1.00 96.25 84 VAL A C 1
ATOM 649 O O . VAL A 1 84 ? 2.628 -3.334 -9.732 1.00 96.25 84 VAL A O 1
ATOM 652 N N . PRO A 1 85 ? 2.775 -1.627 -11.210 1.00 95.44 85 PRO A N 1
ATOM 653 C CA . PRO A 1 85 ? 3.228 -2.444 -12.335 1.00 95.44 85 PRO A CA 1
ATOM 654 C C . PRO A 1 85 ? 4.522 -3.199 -12.024 1.00 95.44 85 PRO A C 1
ATOM 656 O O . PRO A 1 85 ? 5.384 -2.678 -11.316 1.00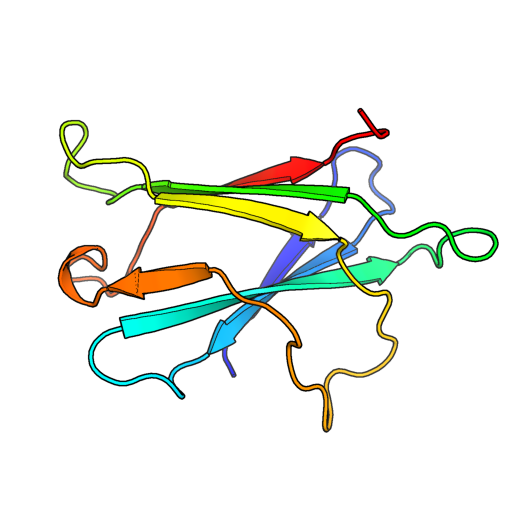 95.44 85 PRO A O 1
ATOM 659 N N . SER A 1 86 ? 4.719 -4.379 -12.622 1.00 93.69 86 SER A N 1
ATOM 660 C CA . SER A 1 86 ? 5.943 -5.183 -12.451 1.00 93.69 86 SER A CA 1
ATOM 661 C C . SER A 1 86 ? 7.236 -4.406 -12.743 1.00 93.69 86 SER A C 1
ATOM 663 O O . SER A 1 86 ? 8.255 -4.678 -12.125 1.00 93.69 86 SER A O 1
ATOM 665 N N . SER A 1 87 ? 7.198 -3.395 -13.617 1.00 92.94 87 SER A N 1
ATOM 666 C CA . SER A 1 87 ? 8.352 -2.553 -13.972 1.00 92.94 87 SER A CA 1
ATOM 667 C C . SER A 1 87 ? 8.859 -1.629 -12.851 1.00 92.94 87 SER A C 1
ATOM 669 O O . SER A 1 87 ? 9.979 -1.107 -12.948 1.00 92.94 87 SER A O 1
ATOM 671 N N . TYR A 1 88 ? 8.054 -1.410 -11.803 1.00 94.44 88 TYR A N 1
ATOM 672 C CA . TYR A 1 88 ? 8.447 -0.644 -10.613 1.00 94.44 88 TYR A CA 1
ATOM 673 C C . TYR A 1 88 ? 9.280 -1.459 -9.633 1.00 94.44 88 TYR A C 1
ATOM 675 O O . TYR A 1 88 ? 10.093 -0.887 -8.908 1.00 94.44 88 TYR A O 1
ATOM 683 N N . TRP A 1 89 ? 9.070 -2.772 -9.612 1.00 91.75 89 TRP A N 1
ATOM 684 C CA . TRP A 1 89 ? 9.776 -3.689 -8.734 1.00 91.75 89 TRP A CA 1
ATOM 685 C C . TRP A 1 89 ? 11.181 -3.902 -9.298 1.00 91.75 89 TRP A C 1
ATOM 687 O O . TRP A 1 89 ? 11.355 -4.159 -10.491 1.00 91.75 89 TRP A O 1
ATOM 697 N N . ASP A 1 90 ? 12.199 -3.700 -8.465 1.00 84.94 90 ASP A N 1
ATOM 698 C CA . ASP A 1 90 ? 13.586 -3.919 -8.868 1.00 84.94 90 ASP A CA 1
ATOM 699 C C . ASP A 1 90 ? 13.944 -5.419 -8.902 1.00 84.94 90 ASP A C 1
ATOM 701 O O . ASP A 1 90 ? 13.118 -6.288 -8.622 1.00 84.94 90 ASP A O 1
ATOM 705 N N . SER A 1 91 ? 15.193 -5.749 -9.239 1.00 86.44 91 SER A N 1
ATOM 706 C CA . SER A 1 91 ? 15.679 -7.138 -9.240 1.00 86.44 91 SER A CA 1
ATOM 707 C C . SER A 1 91 ? 15.619 -7.819 -7.867 1.00 86.44 91 SER A C 1
ATOM 709 O O . SER A 1 91 ? 15.707 -9.041 -7.793 1.00 86.44 91 SER A O 1
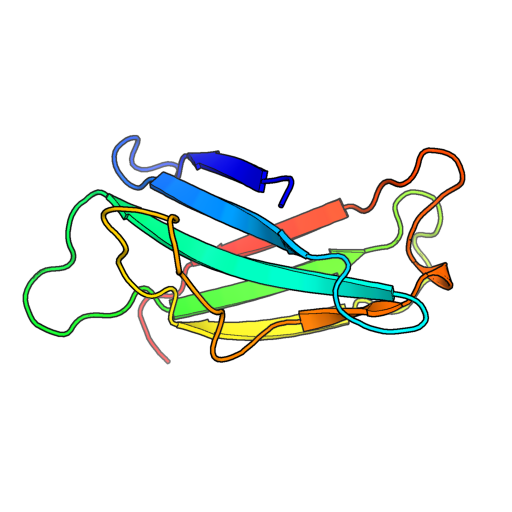ATOM 711 N N . SER A 1 92 ? 15.471 -7.043 -6.787 1.00 85.94 92 SER A N 1
ATOM 712 C CA . SER A 1 92 ? 15.286 -7.528 -5.414 1.00 85.94 92 SER A CA 1
ATOM 713 C C . SER A 1 92 ? 13.807 -7.592 -5.022 1.00 85.94 92 SER A C 1
ATOM 715 O O . SER A 1 92 ? 13.490 -7.659 -3.832 1.00 85.94 92 SER A O 1
ATOM 717 N N . ASP A 1 93 ? 12.903 -7.506 -6.002 1.00 88.75 93 ASP A N 1
ATOM 718 C CA . ASP A 1 93 ? 11.455 -7.491 -5.816 1.00 88.75 93 ASP A CA 1
ATOM 719 C C . ASP A 1 93 ? 11.005 -6.436 -4.787 1.00 88.75 93 ASP A C 1
ATOM 721 O O . ASP A 1 93 ? 10.149 -6.668 -3.928 1.00 88.75 93 ASP A O 1
ATOM 725 N N . SER A 1 94 ? 11.644 -5.263 -4.831 1.00 91.06 94 SER A N 1
ATOM 726 C CA . SER A 1 94 ? 11.469 -4.200 -3.846 1.00 91.06 94 SER A CA 1
ATOM 727 C C . SER A 1 94 ? 11.026 -2.881 -4.477 1.00 91.06 94 SER A C 1
ATOM 729 O O . SER A 1 94 ? 11.430 -2.509 -5.578 1.00 91.06 94 SER A O 1
ATOM 731 N N . VAL A 1 95 ? 10.215 -2.140 -3.720 1.00 94.69 95 VAL A N 1
ATOM 732 C CA . VAL A 1 95 ? 9.798 -0.759 -4.000 1.00 94.69 95 VAL A CA 1
ATOM 733 C C . VAL A 1 95 ? 9.890 0.073 -2.723 1.00 94.69 95 VAL A C 1
ATOM 735 O O . VAL A 1 95 ? 9.834 -0.464 -1.612 1.00 94.69 95 VAL A O 1
ATOM 738 N N . SER A 1 96 ? 10.012 1.388 -2.872 1.00 95.12 96 SER A N 1
ATOM 739 C CA . SER A 1 96 ? 9.926 2.325 -1.752 1.00 95.12 96 SER A CA 1
ATOM 740 C C . SER A 1 96 ? 8.489 2.811 -1.623 1.00 95.12 96 SER A C 1
ATOM 742 O O . SER A 1 96 ? 7.944 3.367 -2.573 1.00 95.12 96 SER A O 1
ATOM 744 N N . VAL A 1 97 ? 7.882 2.606 -0.455 1.00 96.38 97 VAL A N 1
ATOM 745 C CA . VAL A 1 97 ? 6.507 3.031 -0.171 1.00 96.38 97 VAL A CA 1
ATOM 746 C C . VAL A 1 97 ? 6.521 4.042 0.963 1.00 96.38 97 VAL A C 1
ATOM 748 O O . VAL A 1 97 ? 7.059 3.757 2.033 1.00 96.38 97 VAL A O 1
ATOM 751 N N . THR A 1 98 ? 5.891 5.190 0.741 1.00 96.00 98 THR A N 1
ATOM 752 C CA . THR A 1 98 ? 5.653 6.204 1.769 1.00 96.00 98 THR A CA 1
ATOM 753 C C . THR A 1 98 ? 4.155 6.338 1.986 1.00 96.00 98 THR A C 1
ATOM 755 O O . THR A 1 98 ? 3.391 6.477 1.033 1.00 96.00 98 THR A O 1
ATOM 758 N N . VAL A 1 99 ? 3.727 6.293 3.246 1.00 95.00 99 VAL A N 1
ATOM 759 C CA . VAL A 1 99 ? 2.330 6.496 3.637 1.00 95.00 99 VAL A CA 1
ATOM 760 C C . VAL A 1 99 ? 2.252 7.752 4.492 1.00 95.00 99 VAL A C 1
ATOM 762 O O . VAL A 1 99 ? 2.916 7.848 5.523 1.00 95.00 99 VAL A O 1
ATOM 765 N N . HIS A 1 100 ? 1.434 8.702 4.061 1.00 93.25 100 HIS A N 1
ATOM 766 C CA . HIS A 1 100 ? 1.115 9.918 4.793 1.00 93.25 100 HIS A CA 1
ATOM 767 C C . HIS A 1 100 ? -0.301 9.785 5.341 1.00 93.25 100 HIS A C 1
ATOM 769 O O . HIS A 1 100 ? -1.235 9.619 4.558 1.00 93.25 100 HIS A O 1
ATOM 775 N N . LEU A 1 101 ? -0.465 9.845 6.660 1.00 89.69 101 LEU A N 1
ATOM 776 C CA . LEU A 1 101 ? -1.787 9.950 7.277 1.00 89.69 101 LEU A CA 1
ATOM 777 C C . LEU A 1 101 ? -2.264 11.402 7.173 1.00 89.69 101 LEU A C 1
ATOM 779 O O . LEU A 1 101 ? -1.448 12.318 7.284 1.00 89.69 101 LEU A O 1
ATOM 783 N N . THR A 1 102 ? -3.555 11.613 6.923 1.00 81.44 102 THR A N 1
ATOM 784 C CA . THR A 1 102 ? -4.131 12.955 6.782 1.00 81.44 102 THR A CA 1
ATOM 785 C C . THR A 1 102 ? -5.366 13.128 7.661 1.00 81.44 102 THR A C 1
ATOM 787 O O . THR A 1 102 ? -6.266 12.287 7.665 1.00 81.44 102 THR A O 1
ATOM 790 N N . ASP A 1 103 ? -5.447 14.260 8.356 1.00 64.12 103 ASP A N 1
ATOM 791 C CA . ASP A 1 103 ? -6.593 14.637 9.190 1.00 64.12 103 ASP A CA 1
ATOM 792 C C . ASP A 1 103 ? -7.668 15.337 8.345 1.00 64.12 103 ASP A C 1
ATOM 794 O O . ASP A 1 103 ? -7.985 16.502 8.545 1.00 64.12 103 ASP A O 1
ATOM 798 N N . GLY A 1 104 ? -8.217 14.648 7.341 1.00 54.03 104 GLY A N 1
ATOM 799 C CA . GLY A 1 104 ? -9.203 15.272 6.448 1.00 54.03 104 GLY A CA 1
ATOM 800 C C . GLY A 1 104 ? -8.608 16.326 5.505 1.00 54.03 104 GLY A C 1
ATOM 801 O O . GLY A 1 104 ? -7.447 16.701 5.612 1.00 54.03 104 GLY A O 1
ATOM 802 N N . TRP A 1 105 ? -9.388 16.704 4.495 1.00 44.66 105 TRP A N 1
ATOM 803 C CA . TRP A 1 105 ? -9.132 17.827 3.589 1.00 44.66 105 TRP A CA 1
ATOM 804 C C . TRP A 1 105 ? -10.287 18.799 3.784 1.00 44.66 105 TRP A C 1
ATOM 806 O O . TRP A 1 105 ? -11.413 18.273 3.984 1.00 44.66 105 TRP A O 1
#

Radius of gyration: 13.98 Å; chains: 1; bounding box: 34×32×34 Å

Organism: Aegilops tauschii subsp. strangulata (NCBI:txid200361)

Secondary structure (DSSP, 8-state):
--EEEEE-TTSS-EEEEEEE--STTEEEEEEEEEESPPSTT--EEEEEEEE-TT-TTSPPEEEEEEE-B-S--TT---SS-EEEEGGGS-TTS--EEEEEEES--